Protein AF-A0A662R148-F1 (afdb_monomer_lite)

Secondary structure (DSSP, 8-state):
-EEEEEEE---EETTEEEEEEEEEEEEEETTEEEEEEEEEEEEEEESS--HHHHHHHHHHHHHTS-GGGTT--EEE-----TT---

Foldseek 3Di:
DAKEKEKDWDDDDPLKTKIKMKIWDFDDDPPGTPDTDDIDIDIDIDSDDDPVVVVVVNVVRVVPDPPVCPPHHYHYDDDDDPPDDD

Sequence (86 aa):
MIVVCDISGRHAIDGHYLMVCSVVVCEVEPTYVAKVLYINISSTTSKEPTLRNISDFLRESISSLPNAYGGLDIVIERGELFGIDE

Radius of gyration: 14.24 Å; chains: 1; bounding box: 33×24×38 Å

pLDDT: mean 87.68, std 12.09, range [45.44, 98.19]

Structure (mmCIF, N/CA/C/O backbone):
data_AF-A0A662R148-F1
#
_entry.id   AF-A0A662R148-F1
#
loop_
_atom_site.group_PDB
_atom_site.id
_atom_site.type_symbol
_atom_site.label_atom_id
_atom_site.label_alt_id
_atom_site.label_comp_id
_atom_site.label_asym_id
_atom_site.label_entity_id
_atom_site.label_seq_id
_atom_site.pdbx_PDB_ins_code
_atom_site.Cartn_x
_atom_site.Cartn_y
_atom_site.Cartn_z
_atom_site.occupancy
_atom_site.B_iso_or_equiv
_atom_site.auth_seq_id
_atom_site.auth_comp_id
_atom_site.auth_asym_id
_atom_site.auth_atom_id
_atom_site.pdbx_PDB_model_num
ATOM 1 N N . MET A 1 1 ? -9.856 -2.751 12.770 1.00 94.25 1 MET A N 1
ATOM 2 C CA . MET A 1 1 ? -9.031 -1.875 11.909 1.00 94.25 1 MET A CA 1
ATOM 3 C C . MET A 1 1 ? -8.166 -2.755 11.040 1.00 94.25 1 MET A C 1
ATOM 5 O O . MET A 1 1 ? -7.728 -3.789 11.528 1.00 94.25 1 MET A O 1
ATOM 9 N N . ILE A 1 2 ? -7.934 -2.352 9.800 1.00 96.50 2 ILE A N 1
ATOM 10 C CA . ILE A 1 2 ? -7.081 -3.067 8.849 1.00 96.50 2 ILE A CA 1
ATOM 11 C C . ILE A 1 2 ? -6.176 -2.074 8.123 1.00 96.50 2 ILE A C 1
ATOM 13 O O . ILE A 1 2 ? -6.488 -0.878 8.048 1.00 96.50 2 ILE A O 1
ATOM 17 N N . VAL A 1 3 ? -5.072 -2.581 7.587 1.00 97.00 3 VAL A N 1
ATOM 18 C CA . VAL A 1 3 ? -4.248 -1.870 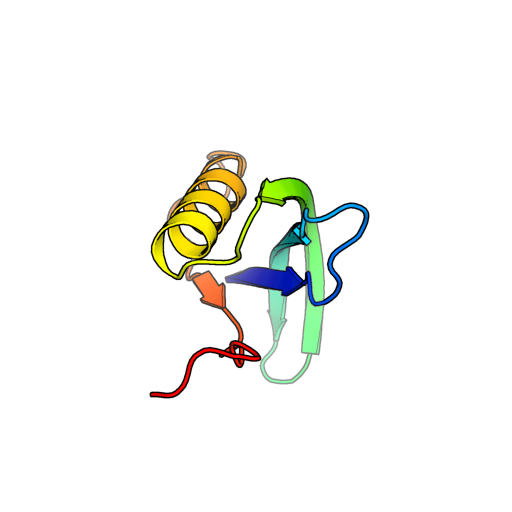6.611 1.00 97.00 3 VAL A CA 1
ATOM 19 C C . VAL A 1 3 ? -4.683 -2.332 5.229 1.00 97.00 3 VAL A C 1
ATOM 21 O O . VAL A 1 3 ? -4.698 -3.526 4.954 1.00 97.00 3 VAL A O 1
ATOM 24 N N . VAL A 1 4 ? -5.029 -1.397 4.355 1.00 95.31 4 VAL A N 1
ATOM 25 C CA . VAL A 1 4 ? -5.356 -1.672 2.956 1.00 95.31 4 VAL A CA 1
ATOM 26 C C . VAL A 1 4 ? -4.277 -1.050 2.091 1.00 95.31 4 VAL A C 1
ATOM 28 O O . VAL A 1 4 ? -3.873 0.089 2.334 1.00 95.31 4 VAL A O 1
ATOM 31 N N . CYS A 1 5 ? -3.790 -1.798 1.112 1.00 93.38 5 CYS A N 1
ATOM 32 C CA . CYS A 1 5 ? -2.739 -1.348 0.219 1.00 93.38 5 CYS A CA 1
ATOM 33 C C . CYS A 1 5 ? -3.121 -1.605 -1.238 1.00 93.38 5 CYS A C 1
ATOM 35 O O . CYS A 1 5 ? -3.631 -2.678 -1.561 1.00 93.38 5 CYS A O 1
ATOM 37 N N . ASP A 1 6 ? -2.843 -0.632 -2.100 1.00 92.06 6 ASP A N 1
ATOM 38 C CA . ASP A 1 6 ? -2.953 -0.781 -3.550 1.00 92.06 6 ASP A CA 1
ATOM 39 C C . ASP A 1 6 ? -1.780 -0.091 -4.254 1.00 92.06 6 ASP A C 1
ATOM 41 O O . ASP A 1 6 ? -1.298 0.960 -3.807 1.00 92.06 6 ASP A O 1
ATOM 45 N N . ILE A 1 7 ? -1.333 -0.688 -5.359 1.00 89.31 7 ILE A N 1
ATOM 46 C CA . ILE A 1 7 ? -0.263 -0.179 -6.210 1.00 89.31 7 ILE A CA 1
ATOM 47 C C . ILE A 1 7 ? -0.773 0.048 -7.633 1.00 89.31 7 ILE A C 1
ATOM 49 O O . ILE A 1 7 ? -1.323 -0.830 -8.291 1.00 89.31 7 ILE A O 1
ATOM 53 N N . SER A 1 8 ? -0.513 1.244 -8.146 1.00 86.75 8 SER A N 1
ATOM 54 C CA . SER A 1 8 ? -0.839 1.646 -9.509 1.00 86.75 8 SER A CA 1
ATOM 55 C C . SER A 1 8 ? 0.409 2.119 -10.245 1.00 86.75 8 SER A C 1
ATOM 57 O O . SER A 1 8 ? 1.311 2.695 -9.650 1.00 86.75 8 SER A O 1
ATOM 59 N N . GLY A 1 9 ? 0.469 1.899 -11.557 1.00 79.94 9 GLY A N 1
ATOM 60 C CA . GLY A 1 9 ? 1.631 2.277 -12.365 1.00 79.94 9 GLY A CA 1
ATOM 61 C C . GLY A 1 9 ? 1.690 1.509 -13.673 1.00 79.94 9 GLY A C 1
ATOM 62 O O . GLY A 1 9 ? 2.472 0.579 -13.820 1.00 79.94 9 GLY A O 1
ATOM 63 N N . ARG A 1 10 ? 0.798 1.855 -14.609 1.00 68.94 10 ARG A N 1
ATOM 64 C CA . ARG A 1 10 ? 0.579 1.094 -15.856 1.00 68.94 10 ARG A CA 1
ATOM 65 C C . ARG A 1 10 ? 1.225 1.720 -17.098 1.00 68.94 10 ARG A C 1
ATOM 67 O O . ARG A 1 10 ? 1.137 1.143 -18.173 1.00 68.94 10 ARG A O 1
ATOM 74 N N . HIS A 1 11 ? 1.861 2.887 -16.967 1.00 73.31 11 HIS A N 1
ATOM 75 C CA . HIS A 1 11 ? 2.354 3.661 -18.108 1.00 73.31 11 HIS A CA 1
ATOM 76 C C . HIS A 1 11 ? 3.843 3.966 -17.968 1.00 73.31 11 HIS A C 1
ATOM 78 O O . HIS A 1 11 ? 4.278 4.520 -16.957 1.00 73.31 11 HIS A O 1
ATOM 84 N N . ALA A 1 12 ? 4.602 3.621 -19.008 1.00 80.75 12 ALA A N 1
ATOM 85 C CA . ALA A 1 12 ? 5.984 4.039 -19.154 1.00 80.75 12 ALA A CA 1
ATOM 86 C C . ALA A 1 12 ? 6.038 5.446 -19.770 1.00 80.75 12 ALA A C 1
ATOM 88 O O . ALA A 1 12 ? 5.423 5.696 -20.807 1.00 80.75 12 ALA A O 1
ATOM 89 N N . ILE A 1 13 ? 6.788 6.349 -19.146 1.00 79.75 13 ILE A N 1
ATOM 90 C CA . ILE A 1 13 ? 7.146 7.668 -19.676 1.00 79.75 13 ILE A CA 1
ATOM 91 C C . ILE A 1 13 ? 8.672 7.695 -19.749 1.00 79.75 13 ILE A C 1
ATOM 93 O O . ILE A 1 13 ? 9.340 7.364 -18.772 1.00 79.75 13 ILE A O 1
ATOM 97 N N . ASP A 1 14 ? 9.226 8.005 -20.921 1.00 84.88 14 ASP A N 1
ATOM 98 C CA . ASP A 1 14 ? 10.677 8.034 -21.166 1.00 84.88 14 ASP A CA 1
ATOM 99 C C . ASP A 1 14 ? 11.418 6.740 -20.767 1.00 84.88 14 ASP A C 1
ATOM 101 O O . ASP A 1 14 ? 12.559 6.763 -20.311 1.00 84.88 14 ASP A O 1
ATOM 105 N N . GLY A 1 15 ? 10.767 5.582 -20.932 1.00 84.38 15 GLY A N 1
ATOM 106 C CA . GLY A 1 15 ? 11.340 4.276 -20.572 1.00 84.38 15 GLY A CA 1
ATOM 107 C C . GLY A 1 15 ? 11.334 3.973 -19.070 1.00 84.38 15 GLY A C 1
ATOM 108 O O . GLY A 1 15 ? 11.997 3.032 -18.637 1.00 84.38 15 GLY A O 1
ATOM 109 N N . HIS A 1 16 ? 10.592 4.752 -18.279 1.00 85.81 16 HIS A N 1
ATOM 110 C CA . HIS A 1 16 ? 10.404 4.537 -16.851 1.00 85.81 16 HIS A CA 1
ATOM 111 C C . HIS A 1 16 ? 8.922 4.408 -16.495 1.00 85.81 16 HIS A C 1
ATOM 113 O O . HIS A 1 16 ? 8.086 5.210 -16.900 1.00 85.81 16 HIS A O 1
ATOM 119 N N . TYR A 1 17 ? 8.602 3.417 -15.674 1.00 87.75 17 TYR A N 1
ATOM 120 C CA . TYR A 1 17 ? 7.301 3.243 -15.050 1.00 87.75 17 TYR A CA 1
ATOM 121 C C . TYR A 1 17 ? 7.255 4.051 -13.759 1.00 87.75 17 TYR A C 1
ATOM 123 O O . TYR A 1 17 ? 8.074 3.840 -12.859 1.00 87.75 17 TYR A O 1
ATOM 131 N N . LEU A 1 18 ? 6.281 4.953 -13.661 1.00 89.81 18 LEU A N 1
ATOM 132 C CA . LEU A 1 18 ? 5.906 5.573 -12.396 1.00 89.81 18 LEU A CA 1
ATOM 133 C C . LEU A 1 18 ? 4.976 4.619 -11.650 1.00 89.81 18 LEU A C 1
ATOM 135 O O . LEU A 1 18 ? 3.895 4.297 -12.146 1.00 89.81 18 LEU A O 1
ATOM 139 N N . MET A 1 19 ? 5.391 4.196 -10.462 1.00 89.31 19 MET A N 1
ATOM 140 C CA . MET A 1 19 ? 4.587 3.380 -9.561 1.00 89.31 19 MET A CA 1
ATOM 141 C C . MET A 1 19 ? 4.202 4.207 -8.341 1.00 89.31 19 MET A C 1
ATOM 143 O O . MET A 1 19 ? 5.029 4.913 -7.767 1.00 89.31 19 MET A O 1
ATOM 147 N N . VAL A 1 20 ? 2.944 4.109 -7.941 1.00 91.69 20 VAL A N 1
ATOM 148 C CA . VAL A 1 20 ? 2.359 4.791 -6.792 1.00 91.69 20 VAL A CA 1
ATOM 149 C C . VAL A 1 20 ? 1.738 3.732 -5.903 1.00 91.69 20 VAL A C 1
ATOM 151 O O . VAL A 1 20 ? 0.923 2.942 -6.368 1.00 91.69 20 VAL A O 1
ATOM 154 N N . CYS A 1 21 ? 2.126 3.718 -4.635 1.00 92.75 21 CYS A N 1
ATOM 155 C CA . CYS A 1 21 ? 1.576 2.829 -3.624 1.00 92.75 21 CYS A CA 1
ATOM 156 C C . CYS A 1 21 ? 0.779 3.662 -2.626 1.00 92.75 21 CYS A C 1
ATOM 158 O O . CYS A 1 21 ? 1.303 4.618 -2.046 1.00 92.75 21 CYS A O 1
ATOM 160 N N . SER A 1 22 ? -0.477 3.288 -2.412 1.00 94.88 22 SER A N 1
ATOM 161 C CA . SER A 1 22 ? -1.315 3.841 -1.354 1.00 94.88 22 SER A CA 1
ATOM 162 C C . SER A 1 22 ? -1.406 2.844 -0.207 1.00 94.88 22 SER A C 1
ATOM 164 O O . SER A 1 22 ? -1.618 1.657 -0.434 1.00 94.88 22 SER A O 1
ATOM 166 N N . VAL A 1 23 ? -1.224 3.323 1.020 1.00 95.81 23 VAL A N 1
ATOM 167 C CA . VAL A 1 23 ? -1.382 2.538 2.247 1.00 95.81 23 VAL A CA 1
ATOM 168 C C . VAL A 1 23 ? -2.358 3.276 3.149 1.00 95.81 23 VAL A C 1
ATOM 170 O O . VAL A 1 23 ? -2.115 4.416 3.550 1.00 95.81 23 VAL A O 1
ATOM 173 N N . VAL A 1 24 ? -3.476 2.633 3.461 1.00 96.81 24 VAL A N 1
ATOM 174 C CA . VAL A 1 24 ? -4.592 3.230 4.192 1.00 96.81 24 VAL A CA 1
ATOM 175 C C . VAL A 1 24 ? -4.871 2.412 5.440 1.00 96.81 24 VAL A C 1
ATOM 177 O O . VAL A 1 24 ? -5.086 1.207 5.364 1.00 96.81 24 VAL A O 1
ATOM 180 N N . VAL A 1 25 ? -4.922 3.068 6.596 1.00 97.75 25 VAL A N 1
ATOM 181 C CA . VAL A 1 25 ? -5.434 2.447 7.821 1.00 97.75 25 VAL A CA 1
ATOM 182 C C . VAL A 1 25 ? -6.880 2.863 7.985 1.00 97.75 25 VAL A C 1
ATOM 184 O O . VAL A 1 25 ? -7.189 4.059 8.043 1.00 97.75 25 VAL A O 1
ATOM 187 N N . CYS A 1 26 ? -7.769 1.883 8.081 1.00 97.38 26 CYS A N 1
ATOM 188 C CA . CYS A 1 26 ? -9.189 2.146 8.234 1.00 97.38 26 CYS A CA 1
ATOM 189 C C . CYS A 1 26 ? -9.855 1.231 9.261 1.00 97.38 26 CYS A C 1
ATOM 191 O O . CYS A 1 26 ? -9.429 0.108 9.546 1.00 97.38 26 CYS A O 1
ATOM 193 N N . GLU A 1 27 ? -10.916 1.757 9.851 1.00 97.69 27 GLU A N 1
ATOM 194 C CA . GLU A 1 27 ? -11.903 1.005 10.600 1.00 97.69 27 GLU A CA 1
ATOM 195 C C . GLU A 1 27 ? -13.006 0.585 9.633 1.00 97.69 27 GLU A C 1
ATOM 197 O O . GLU A 1 27 ? -13.515 1.404 8.863 1.00 97.69 27 GLU A O 1
ATOM 202 N N . VAL A 1 28 ? -13.338 -0.701 9.650 1.00 96.06 28 VAL A N 1
ATOM 203 C CA . VAL A 1 28 ? -14.293 -1.311 8.730 1.00 96.06 28 VAL A CA 1
ATOM 204 C C . VAL A 1 28 ? -15.383 -2.002 9.525 1.00 96.06 28 VAL A C 1
ATOM 206 O O . VAL A 1 28 ? -15.116 -2.617 10.555 1.00 96.06 28 VAL A O 1
ATOM 209 N N . GLU A 1 29 ? -16.593 -1.899 9.005 1.00 97.00 29 GLU A N 1
ATOM 210 C CA . GLU A 1 29 ? -17.752 -2.696 9.376 1.00 97.00 29 GLU A CA 1
ATOM 211 C C . GLU A 1 29 ? -17.986 -3.741 8.277 1.00 97.00 29 GLU A C 1
ATOM 213 O O . GLU A 1 29 ? -17.431 -3.606 7.181 1.00 97.00 29 GLU A O 1
ATOM 218 N N . PRO A 1 30 ? -18.819 -4.772 8.504 1.00 94.38 30 PRO A N 1
ATOM 219 C CA . PRO A 1 30 ? -18.988 -5.865 7.547 1.00 94.38 30 PRO A CA 1
ATOM 220 C C . PRO A 1 30 ? -19.337 -5.444 6.110 1.00 94.38 30 PRO A C 1
ATOM 222 O O . PRO A 1 30 ? -19.066 -6.199 5.181 1.00 94.38 30 PRO A O 1
ATOM 225 N N . THR A 1 31 ? -19.939 -4.266 5.909 1.00 96.06 31 THR A N 1
ATOM 226 C CA . THR A 1 31 ? -20.387 -3.800 4.585 1.00 96.06 31 THR A CA 1
ATOM 227 C C . THR A 1 31 ? -19.874 -2.416 4.183 1.00 96.06 31 THR A C 1
ATOM 229 O O . THR A 1 31 ? -20.241 -1.941 3.109 1.00 96.06 31 THR A O 1
ATOM 232 N N . TYR A 1 32 ? -19.077 -1.732 5.013 1.00 95.06 32 TYR A N 1
ATOM 233 C CA . TYR A 1 32 ? -18.578 -0.388 4.693 1.00 95.06 32 TYR A CA 1
ATOM 234 C C . TYR A 1 32 ? -17.327 -0.003 5.490 1.00 95.06 32 TYR A C 1
ATOM 236 O O . TYR A 1 32 ? -17.019 -0.569 6.535 1.00 95.06 32 TYR A O 1
ATOM 244 N N . VAL A 1 33 ? -16.619 1.020 5.012 1.00 96.69 33 VAL A N 1
ATOM 245 C CA . VAL A 1 33 ? -15.537 1.668 5.762 1.00 96.69 33 VAL A CA 1
ATOM 246 C C . VAL A 1 33 ? -16.155 2.664 6.738 1.00 96.69 33 VAL A C 1
ATOM 248 O O . VAL A 1 33 ? -16.720 3.672 6.316 1.00 96.69 33 VAL A O 1
ATOM 251 N N . ALA A 1 34 ? -16.054 2.394 8.036 1.00 98.19 34 ALA A N 1
ATOM 252 C CA . ALA A 1 34 ? -16.581 3.278 9.070 1.00 98.19 34 ALA A CA 1
ATOM 253 C C . ALA A 1 34 ? -15.747 4.554 9.206 1.00 98.19 34 ALA A C 1
ATOM 255 O O . ALA A 1 34 ? -16.298 5.644 9.377 1.00 98.19 34 ALA A O 1
ATOM 256 N N . LYS A 1 35 ? -14.416 4.432 9.121 1.00 98.06 35 LYS A N 1
ATOM 257 C CA . LYS A 1 35 ? -13.509 5.572 9.282 1.00 98.06 35 LYS A CA 1
ATOM 258 C C . LYS A 1 35 ? -12.156 5.337 8.624 1.00 98.06 35 LYS A C 1
ATOM 260 O O . LYS A 1 35 ? -11.572 4.267 8.758 1.00 98.06 35 LYS A O 1
ATOM 265 N N . VAL A 1 36 ? -11.607 6.377 8.000 1.00 97.56 36 VAL A N 1
ATOM 266 C CA . VAL A 1 36 ? -10.200 6.413 7.580 1.00 97.56 36 VAL A CA 1
ATOM 267 C C . VAL A 1 36 ? -9.380 7.094 8.671 1.00 97.56 36 VAL A C 1
ATOM 269 O O . VAL A 1 36 ? -9.703 8.202 9.099 1.00 97.56 36 VAL A O 1
ATOM 272 N N . LEU A 1 37 ? -8.347 6.411 9.152 1.00 97.44 37 LEU A N 1
ATOM 273 C CA . LEU A 1 37 ? -7.511 6.861 10.268 1.00 97.44 37 LEU A CA 1
ATOM 274 C C . LEU A 1 37 ? -6.187 7.444 9.785 1.00 97.44 37 LEU A C 1
ATOM 276 O O . LEU A 1 37 ? -5.671 8.381 10.387 1.00 97.44 37 LEU A O 1
ATOM 280 N N . TYR A 1 38 ? -5.646 6.884 8.707 1.00 97.06 38 TYR A N 1
ATOM 281 C CA . TYR A 1 38 ? -4.355 7.273 8.166 1.00 97.06 38 TYR A CA 1
ATOM 282 C C . TYR A 1 38 ? -4.284 6.945 6.677 1.00 97.06 38 TYR A C 1
ATOM 284 O O . TYR A 1 38 ? -4.816 5.924 6.240 1.00 97.06 38 TYR A O 1
ATOM 292 N N . ILE A 1 39 ? -3.609 7.803 5.916 1.00 96.19 39 ILE A N 1
ATOM 293 C CA . ILE A 1 39 ? -3.290 7.589 4.506 1.00 96.19 39 ILE A CA 1
ATOM 294 C C . ILE A 1 39 ? -1.820 7.947 4.322 1.00 96.19 39 ILE A C 1
ATOM 296 O O . ILE A 1 39 ? -1.398 9.040 4.701 1.00 96.19 39 ILE A O 1
ATOM 300 N N . ASN A 1 40 ? -1.070 7.049 3.697 1.00 95.56 40 ASN A N 1
ATOM 301 C CA . ASN A 1 40 ? 0.238 7.343 3.140 1.00 95.56 40 ASN A CA 1
ATOM 302 C C . ASN A 1 40 ? 0.247 7.024 1.648 1.00 95.56 40 ASN A C 1
ATOM 304 O O . ASN A 1 40 ? -0.281 5.998 1.221 1.00 95.56 40 ASN A O 1
ATOM 308 N N . ILE A 1 41 ? 0.857 7.907 0.864 1.00 95.44 41 ILE A N 1
ATOM 309 C CA . ILE A 1 41 ? 1.032 7.728 -0.574 1.00 95.44 41 ILE A CA 1
ATOM 310 C C . ILE A 1 41 ? 2.516 7.865 -0.858 1.00 95.44 41 ILE A C 1
ATOM 312 O O . ILE A 1 41 ? 3.114 8.910 -0.606 1.00 95.44 41 ILE A O 1
ATOM 316 N N . SER A 1 42 ? 3.096 6.798 -1.386 1.00 94.50 42 SER A N 1
ATOM 317 C CA . SER A 1 42 ? 4.489 6.755 -1.811 1.00 94.50 42 SER A CA 1
ATOM 318 C C . SER A 1 42 ? 4.549 6.605 -3.323 1.00 94.50 42 SER A C 1
ATOM 320 O O . SER A 1 42 ? 3.632 6.064 -3.943 1.00 94.50 42 SER A O 1
ATOM 322 N N . SER A 1 43 ? 5.633 7.072 -3.935 1.00 92.56 43 SER A N 1
ATOM 323 C CA . SER A 1 43 ? 5.874 6.878 -5.364 1.00 92.56 43 SER A CA 1
ATOM 324 C C . SER A 1 43 ? 7.323 6.492 -5.615 1.00 92.56 43 SER A C 1
ATOM 326 O O . SER A 1 43 ? 8.214 6.899 -4.871 1.00 92.56 43 SER A O 1
ATOM 328 N N . THR A 1 44 ? 7.549 5.701 -6.655 1.00 91.00 44 THR A N 1
ATOM 329 C CA . THR A 1 44 ? 8.881 5.329 -7.124 1.00 91.00 44 THR A CA 1
ATOM 330 C C . THR A 1 44 ? 8.895 5.226 -8.645 1.00 91.00 44 THR A C 1
ATOM 332 O O . THR A 1 44 ? 7.848 5.160 -9.293 1.00 91.00 44 THR A O 1
ATOM 335 N N . THR A 1 45 ? 10.091 5.210 -9.223 1.00 89.56 45 THR A N 1
ATOM 336 C CA . THR A 1 45 ? 10.281 4.991 -10.658 1.00 89.56 45 THR A CA 1
ATOM 337 C C . THR A 1 45 ? 11.140 3.759 -10.887 1.00 89.56 45 THR A C 1
ATOM 339 O O . THR A 1 45 ? 12.094 3.504 -10.153 1.00 89.56 45 THR A O 1
ATOM 342 N N . SER A 1 46 ? 10.810 2.980 -11.913 1.00 85.44 46 SER A N 1
ATOM 343 C CA . SER A 1 46 ? 11.587 1.807 -12.318 1.00 85.44 46 SER A CA 1
ATOM 344 C C . SER A 1 46 ? 11.671 1.731 -13.835 1.00 85.44 46 SER A C 1
ATOM 346 O O . SER A 1 46 ? 10.751 2.163 -14.516 1.00 85.44 46 SER A O 1
ATOM 348 N N . LYS A 1 47 ? 12.751 1.162 -14.382 1.00 84.12 47 LYS A N 1
ATOM 349 C CA . LYS A 1 47 ? 12.822 0.872 -15.826 1.00 84.12 47 LYS A CA 1
ATOM 350 C C . LYS A 1 47 ? 11.778 -0.167 -16.252 1.00 84.12 47 LYS A C 1
ATOM 352 O O . LYS A 1 47 ? 11.196 -0.034 -17.315 1.00 84.12 47 LYS A O 1
ATOM 357 N N . GLU A 1 48 ? 11.511 -1.154 -15.396 1.00 82.56 48 GLU A N 1
ATOM 358 C CA . GLU A 1 48 ? 10.501 -2.203 -15.608 1.00 82.56 48 GLU A CA 1
ATOM 359 C C . GLU A 1 48 ? 9.827 -2.579 -14.274 1.00 82.56 48 GLU A C 1
ATOM 361 O O . GLU A 1 48 ? 10.511 -2.598 -13.245 1.00 82.56 48 GLU A O 1
ATOM 366 N N . PRO A 1 49 ? 8.520 -2.886 -14.230 1.00 81.81 49 PRO A N 1
ATOM 367 C CA . PRO A 1 49 ? 7.824 -3.303 -13.013 1.00 81.81 49 PRO A CA 1
ATOM 368 C C . PRO A 1 49 ? 7.982 -4.819 -12.803 1.00 81.81 49 PRO A C 1
ATOM 370 O O . PRO A 1 49 ? 7.162 -5.626 -13.228 1.00 81.81 49 PRO A O 1
ATOM 373 N N . THR A 1 50 ? 9.070 -5.224 -12.152 1.00 85.81 50 THR A N 1
ATOM 374 C CA . THR A 1 50 ? 9.327 -6.633 -11.827 1.00 85.81 50 THR A CA 1
ATOM 375 C C . THR A 1 50 ? 8.628 -6.994 -10.521 1.00 85.81 50 THR A C 1
ATOM 377 O O . THR A 1 50 ? 8.533 -6.169 -9.615 1.00 85.81 50 THR A O 1
ATOM 380 N N . LEU A 1 51 ? 8.225 -8.256 -10.348 1.00 84.81 51 LEU A N 1
ATOM 381 C CA . LEU A 1 51 ? 7.640 -8.725 -9.082 1.00 84.81 51 LEU A CA 1
ATOM 382 C C . LEU A 1 51 ? 8.492 -8.360 -7.854 1.00 84.81 51 LEU A C 1
ATOM 384 O O . LEU A 1 51 ? 7.957 -8.011 -6.804 1.00 84.81 51 LEU A O 1
ATOM 388 N N . ARG A 1 52 ? 9.823 -8.402 -7.997 1.00 88.12 52 ARG A N 1
ATOM 389 C CA . ARG A 1 52 ? 10.759 -8.030 -6.933 1.00 88.12 52 ARG A CA 1
ATOM 390 C C . ARG A 1 52 ? 10.631 -6.556 -6.554 1.00 88.12 52 ARG A C 1
ATOM 392 O O . ARG A 1 52 ? 10.420 -6.267 -5.383 1.00 88.12 52 ARG A O 1
ATOM 399 N N . ASN A 1 53 ? 10.733 -5.639 -7.517 1.00 88.31 53 ASN A N 1
A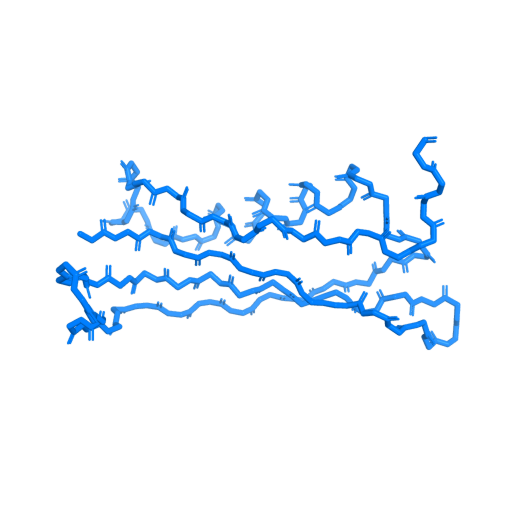TOM 400 C CA . ASN A 1 53 ? 10.688 -4.208 -7.199 1.00 88.31 53 ASN A CA 1
ATOM 401 C C . A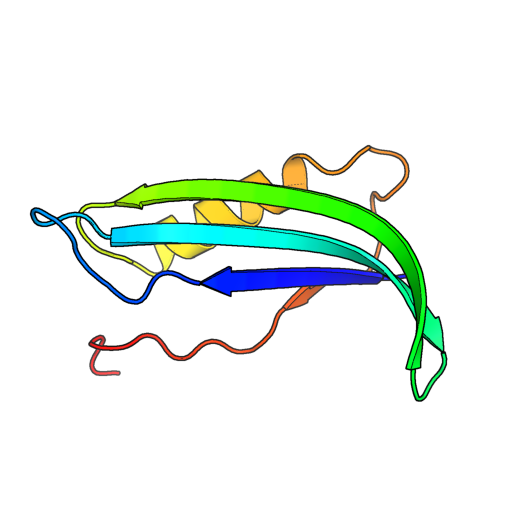SN A 1 53 ? 9.306 -3.751 -6.716 1.00 88.31 53 ASN A C 1
ATOM 403 O O . ASN A 1 53 ? 9.235 -2.909 -5.826 1.00 88.31 53 ASN A O 1
ATOM 407 N N . ILE A 1 54 ? 8.229 -4.365 -7.211 1.00 88.31 54 ILE A N 1
ATOM 408 C CA . ILE A 1 54 ? 6.877 -4.146 -6.693 1.00 88.31 54 ILE A CA 1
ATOM 409 C C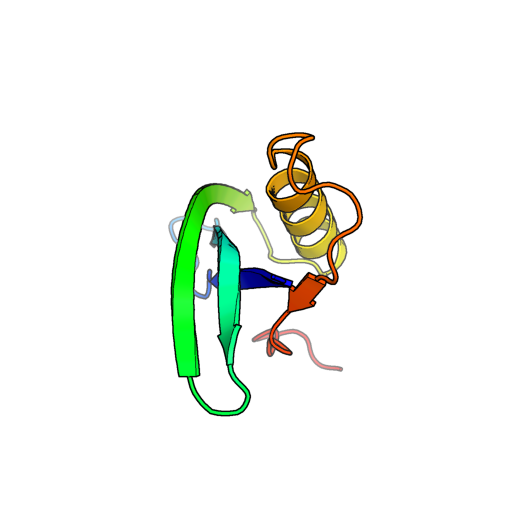 . ILE A 1 54 ? 6.781 -4.620 -5.242 1.00 88.31 54 ILE A C 1
ATOM 411 O O . ILE A 1 54 ? 6.308 -3.878 -4.384 1.00 88.31 54 ILE A O 1
ATOM 415 N N . SER A 1 55 ? 7.261 -5.832 -4.943 1.00 89.69 55 SER A N 1
ATOM 416 C CA . SER A 1 55 ? 7.238 -6.369 -3.579 1.00 89.69 55 SER A CA 1
ATOM 417 C C . SER A 1 55 ? 8.085 -5.544 -2.612 1.00 89.69 55 SER A C 1
ATOM 419 O O . SER A 1 55 ? 7.681 -5.377 -1.460 1.00 89.69 55 SER A O 1
ATOM 421 N N . ASP A 1 56 ? 9.251 -5.067 -3.044 1.00 92.56 56 ASP A N 1
ATOM 422 C CA . ASP A 1 56 ? 10.126 -4.241 -2.215 1.00 92.56 56 ASP A CA 1
ATOM 423 C C . ASP A 1 56 ? 9.480 -2.875 -1.953 1.00 92.56 56 ASP A C 1
ATOM 425 O O . ASP A 1 56 ? 9.392 -2.455 -0.800 1.00 92.56 56 ASP A O 1
ATOM 429 N N . PHE A 1 57 ? 8.898 -2.247 -2.977 1.00 92.19 57 PHE A N 1
ATOM 430 C CA . PHE A 1 57 ? 8.199 -0.972 -2.834 1.00 92.19 57 PHE A CA 1
ATOM 431 C C . PHE A 1 57 ? 6.943 -1.065 -1.950 1.00 92.19 57 PHE A C 1
ATOM 433 O O . PHE A 1 57 ? 6.707 -0.190 -1.113 1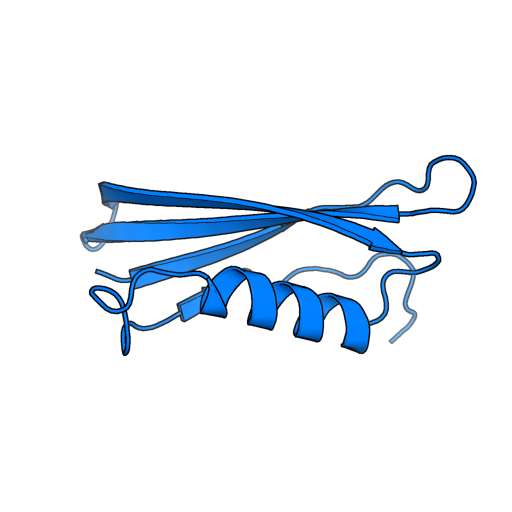.00 92.19 57 PHE A O 1
ATOM 440 N N . LEU A 1 58 ? 6.164 -2.147 -2.072 1.00 91.69 58 LEU A N 1
ATOM 441 C CA . LEU A 1 58 ? 5.049 -2.443 -1.163 1.00 91.69 58 LEU A CA 1
ATOM 442 C C . LEU A 1 58 ? 5.543 -2.575 0.283 1.00 91.69 58 LEU A C 1
ATOM 444 O O . LEU A 1 58 ? 4.967 -1.975 1.192 1.00 91.69 58 LEU A O 1
ATOM 448 N N . ARG A 1 59 ? 6.631 -3.325 0.504 1.00 92.88 59 ARG A N 1
ATOM 449 C CA . ARG A 1 59 ? 7.213 -3.520 1.840 1.00 92.88 59 ARG A CA 1
ATOM 450 C C . ARG A 1 59 ? 7.668 -2.198 2.447 1.00 92.88 59 ARG A C 1
ATOM 452 O O .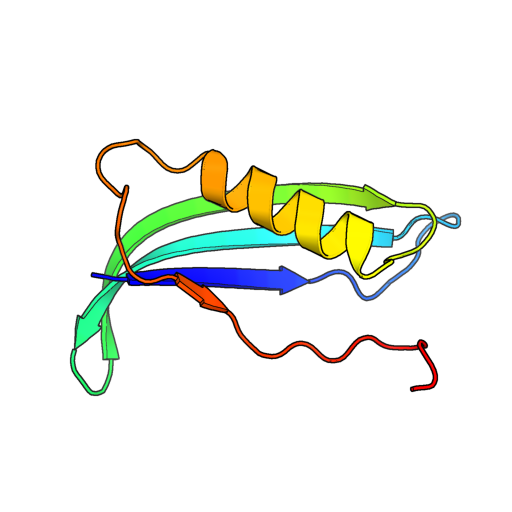 ARG A 1 59 ? 7.370 -1.947 3.612 1.00 92.88 59 ARG A O 1
ATOM 459 N N . GLU A 1 60 ? 8.369 -1.368 1.683 1.00 94.75 60 GLU A N 1
ATOM 460 C CA . GLU A 1 60 ? 8.827 -0.046 2.122 1.00 94.75 60 GLU A CA 1
ATOM 461 C C . GLU A 1 60 ? 7.646 0.864 2.473 1.00 94.75 60 GLU A C 1
ATOM 463 O O . GLU A 1 60 ? 7.627 1.457 3.553 1.00 94.75 60 GLU A O 1
ATOM 468 N N . SER A 1 61 ? 6.623 0.898 1.616 1.00 93.94 61 SER A N 1
ATOM 469 C CA . SER A 1 61 ? 5.425 1.724 1.811 1.00 93.94 61 SER A CA 1
ATOM 470 C C . SER A 1 61 ? 4.614 1.310 3.044 1.00 93.94 61 SER A C 1
ATOM 472 O O . SER A 1 61 ? 4.074 2.160 3.748 1.00 93.94 61 SER A O 1
ATOM 474 N N . ILE A 1 62 ? 4.532 0.009 3.335 1.00 93.31 62 ILE A N 1
ATOM 475 C CA . ILE A 1 62 ? 3.880 -0.513 4.546 1.00 93.31 62 ILE A CA 1
ATOM 476 C C . ILE A 1 62 ? 4.746 -0.239 5.781 1.00 93.31 62 ILE A C 1
ATOM 478 O O . ILE A 1 62 ? 4.229 0.127 6.834 1.00 93.31 62 ILE A O 1
ATOM 482 N N . SER A 1 63 ? 6.067 -0.384 5.661 1.00 93.00 63 SER A N 1
ATOM 483 C CA . SER A 1 63 ? 7.009 -0.195 6.775 1.00 93.00 63 SER A CA 1
ATOM 484 C C . SER A 1 63 ? 7.118 1.261 7.232 1.00 93.00 63 SER A C 1
ATOM 486 O O . SER A 1 63 ? 7.606 1.517 8.329 1.00 93.00 63 SER A O 1
ATOM 488 N N . SER A 1 64 ? 6.650 2.218 6.426 1.00 91.06 64 SER A N 1
ATOM 489 C CA . SER A 1 64 ? 6.558 3.624 6.824 1.00 91.06 64 SER A CA 1
ATOM 490 C C . SER A 1 64 ? 5.332 3.936 7.692 1.00 91.06 64 SER A C 1
ATOM 492 O O . SER A 1 64 ? 5.147 5.091 8.084 1.00 91.06 64 SER A O 1
ATOM 494 N N . LEU A 1 65 ? 4.462 2.954 7.964 1.00 92.19 65 LEU A N 1
ATOM 495 C CA . LEU A 1 65 ? 3.323 3.146 8.855 1.00 92.19 65 LEU A CA 1
ATOM 496 C C . LEU A 1 65 ? 3.789 3.487 10.278 1.00 92.19 65 LEU A C 1
ATOM 498 O O . LEU A 1 65 ? 4.743 2.891 10.780 1.00 92.19 65 LEU A O 1
ATOM 502 N N . PRO A 1 66 ? 3.085 4.396 10.978 1.00 93.69 66 PRO A N 1
ATOM 503 C CA . PRO A 1 66 ? 3.317 4.621 12.396 1.00 93.69 66 PRO A CA 1
ATOM 504 C C . PRO A 1 66 ? 3.260 3.316 13.199 1.00 93.69 66 PRO A C 1
ATOM 506 O O . PRO A 1 66 ? 2.334 2.524 13.034 1.00 93.69 66 PRO A O 1
ATOM 509 N N . ASN A 1 67 ? 4.185 3.147 14.150 1.00 92.75 67 ASN A N 1
ATOM 510 C CA . ASN A 1 67 ? 4.247 1.966 15.027 1.00 92.75 67 ASN A CA 1
ATOM 511 C C . ASN A 1 67 ? 2.919 1.669 15.751 1.00 92.75 67 ASN A C 1
ATOM 513 O O . ASN A 1 67 ? 2.648 0.520 16.085 1.00 92.75 67 ASN A O 1
ATOM 517 N N . ALA A 1 68 ? 2.077 2.689 15.966 1.00 92.75 68 ALA A N 1
ATOM 518 C CA . ALA A 1 68 ? 0.736 2.550 16.540 1.00 92.75 68 ALA A CA 1
ATOM 519 C C . ALA A 1 68 ? -0.213 1.656 15.713 1.00 92.75 68 ALA A C 1
ATOM 521 O O . ALA A 1 68 ? -1.231 1.212 16.237 1.00 92.75 68 ALA A O 1
ATOM 522 N N . TYR A 1 69 ? 0.113 1.388 14.446 1.00 93.00 69 TYR A N 1
ATOM 523 C CA . TYR A 1 69 ? -0.643 0.520 13.541 1.00 93.00 69 TYR A CA 1
ATOM 524 C C . TYR A 1 69 ? 0.068 -0.814 13.252 1.00 93.00 69 TYR A C 1
ATOM 526 O O . TYR A 1 69 ? -0.345 -1.554 12.361 1.00 93.00 69 TYR A O 1
ATOM 534 N N . GLY A 1 70 ? 1.141 -1.133 13.985 1.00 90.44 70 GLY A N 1
ATOM 535 C CA . GLY A 1 70 ? 1.854 -2.401 13.846 1.00 90.44 70 GLY A CA 1
ATOM 536 C C . GLY A 1 70 ? 0.997 -3.607 14.247 1.00 90.44 70 GLY A C 1
ATOM 537 O O . GLY A 1 70 ? 0.229 -3.544 15.204 1.00 90.44 70 GLY A O 1
ATOM 538 N N . GLY A 1 71 ? 1.149 -4.720 13.523 1.00 90.12 71 GLY A N 1
ATOM 539 C CA . GLY A 1 71 ? 0.457 -5.985 13.811 1.00 90.12 71 GLY A CA 1
ATOM 540 C C . GLY A 1 71 ? -0.991 -6.075 13.315 1.00 90.12 71 GLY A C 1
ATOM 541 O O . GLY A 1 71 ? -1.646 -7.076 13.587 1.00 90.12 71 GLY A O 1
ATOM 542 N N . LEU A 1 72 ? -1.492 -5.063 12.601 1.00 94.31 72 LEU A N 1
ATOM 543 C CA . LEU A 1 72 ? -2.782 -5.135 11.914 1.00 94.31 72 LEU A CA 1
ATOM 544 C C . LEU A 1 72 ? -2.704 -6.037 10.676 1.00 94.31 72 LEU A C 1
ATOM 546 O O . LEU A 1 72 ? -1.671 -6.096 10.007 1.00 94.31 72 LEU A O 1
ATOM 550 N N . ASP A 1 73 ? -3.826 -6.674 10.339 1.00 94.44 73 ASP A N 1
ATOM 551 C CA . ASP A 1 73 ? -3.958 -7.425 9.093 1.00 94.44 73 ASP A CA 1
ATOM 552 C C . ASP A 1 73 ? -3.820 -6.497 7.883 1.00 94.44 73 ASP A C 1
ATOM 554 O O . ASP A 1 73 ? -4.397 -5.402 7.841 1.00 94.44 73 ASP A O 1
ATOM 558 N N . ILE A 1 74 ? -3.058 -6.960 6.891 1.00 94.06 74 ILE A N 1
ATOM 559 C CA . ILE A 1 74 ? -2.814 -6.246 5.640 1.00 94.06 74 ILE A CA 1
ATOM 560 C C . ILE A 1 74 ? -3.637 -6.908 4.541 1.00 94.06 74 ILE A C 1
ATOM 562 O O . ILE A 1 74 ? -3.459 -8.087 4.234 1.00 94.06 74 ILE A O 1
ATOM 566 N N . VAL A 1 75 ? -4.513 -6.124 3.926 1.00 92.25 75 VAL A N 1
ATOM 567 C CA . VAL A 1 75 ? -5.315 -6.507 2.769 1.00 92.25 75 VAL A CA 1
ATOM 568 C C . VAL A 1 75 ? -4.732 -5.821 1.541 1.00 92.25 75 VAL A C 1
ATOM 570 O O . VAL A 1 75 ? -4.571 -4.602 1.518 1.00 92.25 75 VAL A O 1
ATOM 573 N N . ILE A 1 76 ? -4.406 -6.610 0.522 1.00 88.69 76 ILE A N 1
ATOM 574 C CA . ILE A 1 76 ? -3.874 -6.126 -0.753 1.00 88.69 76 ILE A CA 1
ATOM 575 C C . ILE A 1 76 ? -4.767 -6.676 -1.860 1.00 88.69 76 ILE A C 1
ATOM 577 O O . ILE A 1 76 ? -5.108 -7.862 -1.842 1.00 88.69 76 ILE A O 1
ATOM 581 N N . GLU A 1 77 ? -5.158 -5.827 -2.807 1.00 82.62 77 GLU A N 1
ATOM 582 C CA . GLU A 1 77 ? -5.873 -6.287 -3.995 1.00 82.62 77 GLU A CA 1
ATOM 583 C C . GLU A 1 77 ? -4.954 -7.162 -4.858 1.00 82.62 77 GLU A C 1
ATOM 585 O O . GLU A 1 77 ? -3.763 -6.886 -5.029 1.00 82.62 77 GLU A O 1
ATOM 590 N N . ARG A 1 78 ? -5.506 -8.241 -5.425 1.00 79.38 78 ARG A N 1
ATOM 591 C CA . ARG A 1 78 ? -4.781 -9.020 -6.426 1.00 79.38 78 ARG A CA 1
ATOM 592 C C . ARG A 1 78 ? -4.650 -8.175 -7.692 1.00 79.38 78 ARG A C 1
ATOM 594 O O . ARG A 1 78 ? -5.593 -8.069 -8.466 1.00 79.38 78 ARG A O 1
ATOM 601 N N . GLY A 1 79 ? -3.470 -7.607 -7.902 1.00 71.81 79 GLY A N 1
ATOM 602 C CA . GLY A 1 79 ? -3.140 -6.920 -9.143 1.00 71.81 79 GLY A CA 1
ATOM 603 C C . GLY A 1 79 ? -2.927 -7.892 -10.306 1.00 71.81 79 GLY A C 1
ATOM 604 O O . GLY A 1 79 ? -2.476 -9.023 -10.122 1.00 71.81 79 GLY A O 1
ATOM 605 N N . GLU A 1 80 ? -3.203 -7.416 -11.517 1.00 67.25 80 GLU A N 1
ATOM 606 C CA . GLU A 1 80 ? -2.745 -8.036 -12.761 1.00 67.25 80 GLU A CA 1
ATOM 607 C C . GLU A 1 80 ? -1.501 -7.299 -13.258 1.00 67.25 80 GLU A C 1
ATOM 609 O O . GLU A 1 80 ? -1.515 -6.072 -13.416 1.00 67.25 80 GLU A O 1
ATOM 614 N N . LEU A 1 81 ? -0.425 -8.040 -13.519 1.00 59.91 81 LEU A N 1
ATOM 615 C CA . LEU A 1 81 ? 0.784 -7.491 -14.123 1.00 59.91 81 LEU A CA 1
ATOM 616 C C . LEU A 1 81 ? 0.641 -7.533 -15.640 1.00 59.91 81 LEU A C 1
ATOM 618 O O . LEU A 1 81 ? 0.695 -8.590 -16.256 1.00 59.91 81 LEU A O 1
ATOM 622 N N . PHE A 1 82 ? 0.443 -6.367 -16.247 1.00 52.78 82 PHE A N 1
ATOM 623 C CA . PHE A 1 82 ? 0.409 -6.244 -17.700 1.00 52.78 82 PHE A CA 1
ATOM 624 C C . PHE A 1 82 ? 1.797 -6.533 -18.288 1.00 52.78 82 PHE A C 1
ATOM 626 O O . PHE A 1 82 ? 2.768 -5.876 -17.917 1.00 52.78 82 PHE A O 1
ATOM 633 N N . GLY A 1 83 ? 1.877 -7.463 -19.244 1.00 48.53 83 GLY A N 1
ATOM 634 C CA . GLY A 1 83 ? 3.097 -7.718 -20.021 1.00 48.53 83 GLY A CA 1
ATOM 635 C C . GLY A 1 83 ? 4.094 -8.695 -19.393 1.00 48.53 83 GLY A C 1
ATOM 636 O O . GLY A 1 83 ? 5.239 -8.741 -19.835 1.00 48.53 83 GLY A O 1
ATOM 637 N N . ILE A 1 84 ? 3.677 -9.471 -18.391 1.00 51.09 84 ILE A N 1
ATOM 638 C CA . ILE A 1 84 ? 4.402 -10.665 -17.954 1.00 51.09 84 ILE A CA 1
ATOM 639 C C . ILE A 1 84 ? 3.577 -11.852 -18.451 1.00 51.09 84 ILE A C 1
ATOM 641 O O . ILE A 1 84 ? 2.502 -12.104 -17.914 1.00 51.09 84 ILE A O 1
ATOM 645 N N . ASP A 1 85 ? 4.030 -12.515 -19.517 1.00 45.44 85 ASP A N 1
ATOM 646 C CA . ASP A 1 85 ? 3.486 -13.827 -19.879 1.00 45.44 85 ASP A CA 1
ATOM 647 C C . ASP A 1 85 ? 3.767 -14.776 -18.698 1.00 45.44 85 ASP A C 1
ATOM 649 O O . ASP A 1 85 ? 4.911 -14.852 -18.238 1.00 45.44 85 ASP A O 1
ATOM 653 N N . GLU A 1 86 ? 2.720 -15.416 -18.160 1.00 46.31 86 GLU A N 1
ATOM 654 C CA . GLU A 1 86 ? 2.825 -16.411 -17.075 1.00 46.31 86 GLU A CA 1
ATOM 655 C C . GLU A 1 86 ? 3.655 -17.640 -17.479 1.00 46.31 86 GLU A C 1
ATOM 657 O O . GLU A 1 86 ? 3.476 -18.152 -18.611 1.00 46.31 86 GLU A O 1
#